Protein AF-A0A136IR06-F1 (afdb_monomer_lite)

Sequence (158 aa):
MKKAVADVLAILRTADASPYLSKAQLAQQVDDAVYTQGSWSEWIAEGILNGIRAILEQGPEKMGSAMRIAHDRAAEAAGAVFQFASDHPEVVAGLLTIVAIGVLVLLAPMVVEALGFAELGPIEGSFAAWWESTYAGYIPRGSLFSFFQRLGMVWAKA

Foldseek 3Di:
DLQLLVQLLVLFQADAPDPPCDLVNLQVSNQVSQVVVPHQALVSLVSNLVSLLVQVVVDPVSGHNLLNVQLVVQLVLQCVVCVPQPPDPVSVVVSSSSSSVSSCCSRHLVSLVNQQQAQVGGDPPGNRVVVCVVCVVDDDVSHSNVVSNVSNNVVNVD

pLDDT: mean 72.51, std 11.17, range [37.88, 87.62]

Secondary structure (DSSP, 8-state):
-HHHHHHHHHHHHH----TTS-HHHHHHHHHHHHHTTS---HHHHHHHHHHHHHHHHT-GGGS-HHHHHHHHHHHHHHHHH-SS-TT-HHHHHHHHHHHHHHHHHHH-THHHHHTTEETTEEPTTSHHHHHHHTTTT---TT-HHHHHHHHHHHHTT-

InterPro domains:
  IPR009311 Interferon alpha-inducible protein IFI6/IFI27-like [PF06140] (98-154)
  IPR038213 IFI6/IFI27-like domain superfamily [G3DSA:6.10.110.10] (92-158)

Radius of gyration: 14.99 Å; chains: 1; bounding box: 39×31×37 Å

Structure (mmCIF, N/CA/C/O backbone):
data_AF-A0A136IR06-F1
#
_entry.id   AF-A0A136IR06-F1
#
loop_
_atom_site.group_PDB
_atom_site.id
_atom_site.type_symbol
_atom_site.label_atom_id
_atom_site.label_alt_id
_atom_site.label_comp_id
_atom_site.label_asym_id
_atom_site.label_entity_id
_atom_site.label_seq_id
_atom_site.pdbx_PDB_ins_code
_atom_site.Cartn_x
_atom_site.Cartn_y
_atom_site.Cartn_z
_atom_site.occupancy
_atom_site.B_iso_or_equiv
_atom_site.auth_seq_id
_atom_site.auth_comp_id
_atom_site.auth_asym_id
_atom_site.auth_atom_id
_atom_site.pdbx_PDB_model_num
ATOM 1 N N . MET A 1 1 ? 0.738 9.905 14.967 1.00 59.59 1 MET A N 1
ATOM 2 C CA . MET A 1 1 ? 1.515 9.315 13.851 1.00 59.59 1 MET A CA 1
ATOM 3 C C . MET A 1 1 ? 1.669 7.788 13.950 1.00 59.59 1 MET A C 1
ATOM 5 O O . MET A 1 1 ? 0.944 7.127 13.224 1.00 59.59 1 MET A O 1
ATOM 9 N N . LYS A 1 2 ? 2.461 7.174 14.859 1.00 76.88 2 LYS A N 1
ATOM 10 C CA . LYS A 1 2 ? 2.557 5.681 14.983 1.00 76.88 2 LYS A CA 1
ATOM 11 C C . LYS A 1 2 ? 1.216 4.960 15.180 1.00 76.88 2 LYS A C 1
ATOM 13 O O . LYS A 1 2 ? 1.035 3.848 14.697 1.00 76.88 2 LYS A O 1
ATOM 18 N N . LYS A 1 3 ? 0.277 5.622 15.855 1.00 85.00 3 LYS A N 1
ATOM 19 C CA . LYS A 1 3 ? -1.077 5.119 16.084 1.00 85.00 3 LYS A CA 1
ATOM 20 C C . LYS A 1 3 ? -1.892 4.958 14.789 1.00 85.00 3 LYS A C 1
ATOM 22 O O . LYS A 1 3 ? -2.552 3.944 14.650 1.00 85.00 3 LYS A O 1
ATOM 27 N N . ALA A 1 4 ? -1.774 5.881 13.827 1.00 85.56 4 ALA A N 1
ATOM 28 C CA . ALA A 1 4 ? -2.503 5.806 12.552 1.00 85.56 4 ALA A CA 1
ATOM 29 C C . ALA A 1 4 ? -2.141 4.534 11.774 1.00 85.56 4 ALA A C 1
ATOM 31 O O . ALA A 1 4 ? -3.012 3.776 11.366 1.00 85.56 4 ALA A O 1
ATOM 32 N N . VAL A 1 5 ? -0.839 4.254 11.659 1.00 84.94 5 VAL A N 1
ATOM 33 C CA . VAL A 1 5 ? -0.329 3.035 11.016 1.00 84.94 5 VAL A CA 1
ATOM 34 C C . VAL A 1 5 ? -0.863 1.785 11.722 1.00 84.94 5 VAL A C 1
ATOM 36 O O . VAL A 1 5 ? -1.346 0.867 11.068 1.00 84.94 5 VAL A O 1
ATOM 39 N N . ALA A 1 6 ? -0.814 1.745 13.057 1.00 87.06 6 ALA A N 1
ATOM 40 C CA . ALA A 1 6 ? -1.303 0.600 13.822 1.00 87.06 6 ALA A CA 1
ATOM 41 C C . ALA A 1 6 ? -2.816 0.374 13.655 1.00 87.06 6 ALA A C 1
ATOM 43 O O . ALA A 1 6 ? -3.232 -0.769 13.466 1.00 87.06 6 ALA A O 1
ATOM 44 N N . ASP A 1 7 ? -3.612 1.445 13.679 1.00 87.00 7 ASP A N 1
ATOM 45 C CA . ASP A 1 7 ? -5.068 1.391 13.526 1.00 87.00 7 ASP A CA 1
ATOM 46 C C . ASP A 1 7 ? -5.451 0.887 12.125 1.00 87.00 7 ASP A C 1
ATOM 48 O O . ASP A 1 7 ? -6.251 -0.040 12.004 1.00 87.00 7 ASP A O 1
ATOM 52 N N . VAL A 1 8 ? -4.806 1.401 11.070 1.00 85.50 8 VAL A N 1
ATOM 53 C CA . VAL A 1 8 ? -5.017 0.923 9.693 1.00 85.50 8 VAL A CA 1
ATOM 54 C C . VAL A 1 8 ? -4.655 -0.557 9.560 1.00 85.50 8 VAL A C 1
ATOM 56 O O . VAL A 1 8 ? -5.434 -1.341 9.022 1.00 85.50 8 VAL A O 1
ATOM 59 N N . LEU A 1 9 ? -3.504 -0.983 10.088 1.00 87.19 9 LEU A N 1
ATOM 60 C CA . LEU A 1 9 ? -3.107 -2.393 10.031 1.00 87.19 9 LEU A CA 1
ATOM 61 C C . LEU A 1 9 ? -4.045 -3.298 10.840 1.00 87.19 9 LEU A C 1
ATOM 63 O O . LEU A 1 9 ? -4.221 -4.461 10.482 1.00 87.19 9 LEU A O 1
ATOM 67 N N . ALA A 1 10 ? -4.634 -2.802 11.929 1.00 87.62 10 ALA A N 1
ATOM 68 C CA . ALA A 1 10 ? -5.638 -3.539 12.686 1.00 87.62 10 ALA A CA 1
ATOM 69 C C . ALA A 1 10 ? -6.925 -3.713 11.869 1.00 87.62 10 ALA A C 1
ATOM 71 O O . ALA A 1 10 ? -7.400 -4.841 11.755 1.00 87.62 10 ALA A O 1
ATOM 72 N N . ILE A 1 11 ? -7.418 -2.639 11.239 1.00 86.00 11 ILE A N 1
ATOM 73 C CA . ILE A 1 11 ? -8.583 -2.670 10.340 1.00 86.00 11 ILE A CA 1
ATOM 74 C C . ILE A 1 11 ? -8.364 -3.694 9.222 1.00 86.00 11 ILE A C 1
ATOM 76 O O . ILE A 1 11 ? -9.201 -4.562 9.005 1.00 86.00 11 ILE A O 1
ATOM 80 N N . LEU A 1 12 ? -7.212 -3.659 8.546 1.00 80.88 12 LEU A N 1
ATOM 81 C CA . LEU A 1 12 ? -6.924 -4.566 7.429 1.00 80.88 12 LEU A CA 1
ATOM 82 C C . LEU A 1 12 ? -6.797 -6.039 7.854 1.00 80.88 12 LEU A C 1
ATOM 84 O O . LEU A 1 12 ? -7.174 -6.933 7.094 1.00 80.88 12 LEU A O 1
ATOM 88 N N . ARG A 1 13 ? -6.294 -6.310 9.066 1.00 82.12 13 ARG A N 1
ATOM 89 C CA . ARG A 1 13 ? -6.181 -7.677 9.604 1.00 82.12 13 ARG A CA 1
ATOM 90 C C . ARG A 1 13 ? -7.525 -8.284 9.985 1.00 82.12 13 ARG A C 1
ATOM 92 O O . ARG A 1 13 ? -7.669 -9.499 9.901 1.00 82.12 13 ARG A O 1
ATOM 99 N N . THR A 1 14 ? -8.476 -7.472 10.431 1.00 81.12 14 THR A N 1
ATOM 100 C CA . THR A 1 14 ? -9.782 -7.945 10.914 1.00 81.12 14 THR A CA 1
ATOM 101 C C . THR A 1 14 ? -10.898 -7.760 9.893 1.00 81.12 14 THR A C 1
ATOM 103 O O . THR A 1 14 ? -11.983 -8.301 10.086 1.00 81.12 14 THR A O 1
ATOM 106 N N . ALA A 1 15 ? -10.645 -7.027 8.805 1.00 80.38 15 ALA A N 1
ATOM 107 C CA . ALA A 1 15 ? -11.618 -6.797 7.751 1.00 80.38 15 ALA A CA 1
ATOM 108 C C . ALA A 1 15 ? -12.057 -8.113 7.102 1.00 80.38 15 ALA A C 1
ATOM 110 O O . ALA A 1 15 ? -11.286 -8.795 6.410 1.00 80.38 15 ALA A O 1
ATOM 111 N N . ASP A 1 16 ? -13.336 -8.427 7.280 1.00 74.56 16 ASP A N 1
ATOM 112 C CA . ASP A 1 16 ? -13.982 -9.508 6.564 1.00 74.56 16 ASP A CA 1
ATOM 113 C C . ASP A 1 16 ? -14.517 -9.039 5.213 1.00 74.56 16 ASP A C 1
ATOM 115 O O . ASP A 1 16 ? -15.146 -7.986 5.087 1.00 74.56 16 ASP A O 1
ATOM 119 N N . ALA A 1 17 ? -14.307 -9.868 4.193 1.00 61.53 17 ALA A N 1
ATOM 120 C CA . ALA A 1 17 ? -14.959 -9.781 2.899 1.00 61.53 17 ALA A CA 1
ATOM 121 C C . ALA A 1 17 ? -16.432 -10.182 3.050 1.00 61.53 17 ALA A C 1
ATOM 123 O O . ALA A 1 17 ? -16.873 -11.236 2.597 1.00 61.53 17 ALA A O 1
ATOM 124 N N . SER A 1 18 ? -17.196 -9.345 3.743 1.00 56.91 18 SER A N 1
ATOM 125 C CA . SER A 1 18 ? -18.642 -9.468 3.803 1.00 56.91 18 SER A CA 1
ATOM 126 C C . SER A 1 18 ? -19.242 -8.982 2.479 1.00 56.91 18 SER A C 1
ATOM 128 O O . SER A 1 18 ? -18.804 -7.950 1.968 1.00 56.91 18 SER A O 1
ATOM 130 N N . PRO A 1 19 ? -20.297 -9.630 1.950 1.00 53.41 19 PRO A N 1
ATOM 131 C CA . PRO A 1 19 ? -21.081 -9.090 0.834 1.00 53.41 19 PRO A CA 1
ATOM 132 C C . PRO A 1 19 ? -21.632 -7.679 1.112 1.00 53.41 19 PRO A C 1
ATOM 134 O O . PRO A 1 19 ? -21.999 -6.967 0.181 1.00 53.41 19 PRO A O 1
ATOM 137 N N . TYR A 1 20 ? -21.699 -7.293 2.392 1.00 45.09 20 TYR A N 1
ATOM 138 C CA . TYR A 1 20 ? -22.258 -6.033 2.876 1.00 45.09 20 TYR A CA 1
ATOM 139 C C . TYR A 1 20 ? -21.204 -4.982 3.244 1.00 45.09 20 TYR A C 1
ATOM 141 O O . TYR A 1 20 ? -21.578 -3.826 3.423 1.00 45.09 20 TYR A O 1
ATOM 149 N N . LEU A 1 21 ? -19.919 -5.354 3.358 1.00 55.06 21 LEU A N 1
ATOM 150 C CA . LEU A 1 21 ? -18.829 -4.390 3.517 1.00 55.06 21 LEU A CA 1
ATOM 151 C C . LEU A 1 21 ? -18.297 -4.057 2.122 1.00 55.06 21 LEU A C 1
ATOM 153 O O . LEU A 1 21 ? -17.505 -4.798 1.538 1.00 55.06 21 LEU A O 1
ATOM 157 N N . SER A 1 22 ? -18.775 -2.959 1.544 1.00 68.12 22 SER A N 1
ATOM 158 C CA . SER A 1 22 ? -18.285 -2.524 0.241 1.00 68.12 22 SER A CA 1
ATOM 159 C C . SER A 1 22 ? -16.829 -2.061 0.365 1.00 68.12 22 SER A C 1
ATOM 161 O O . SER A 1 22 ? -16.423 -1.508 1.388 1.00 68.12 22 SER A O 1
ATOM 163 N N . LYS A 1 23 ? -16.022 -2.246 -0.688 1.00 67.69 23 LYS A N 1
ATOM 164 C CA . LYS A 1 23 ? -14.635 -1.736 -0.737 1.00 67.69 23 LYS A CA 1
ATOM 165 C C . LYS A 1 23 ? -14.542 -0.252 -0.356 1.00 67.69 23 LYS A C 1
ATOM 167 O O . LYS A 1 23 ? -13.564 0.157 0.253 1.00 67.69 23 LYS A O 1
ATOM 172 N N . ALA A 1 24 ? -15.581 0.523 -0.670 1.00 73.12 24 ALA A N 1
ATOM 173 C CA . ALA A 1 24 ? -15.692 1.930 -0.305 1.00 73.12 24 ALA A CA 1
ATOM 174 C C . ALA A 1 24 ? -15.801 2.146 1.214 1.00 73.12 24 ALA A C 1
ATOM 176 O O . ALA A 1 24 ? -15.184 3.063 1.737 1.00 73.12 24 ALA A O 1
ATOM 177 N N . GLN A 1 25 ? -16.525 1.292 1.943 1.00 79.81 25 GLN A N 1
ATOM 178 C CA . GLN A 1 25 ? -16.618 1.394 3.405 1.00 79.81 25 GLN A CA 1
ATOM 179 C C . GLN A 1 25 ? -15.296 1.056 4.090 1.00 79.81 25 GLN A C 1
ATOM 181 O O . GLN A 1 25 ? -14.944 1.694 5.077 1.00 79.81 25 GLN A O 1
ATOM 186 N N . LEU A 1 26 ? -14.562 0.067 3.577 1.00 79.75 26 LEU A N 1
ATOM 187 C CA . LEU A 1 26 ? -13.233 -0.250 4.097 1.00 79.75 26 LEU A CA 1
ATOM 188 C C . LEU A 1 26 ? -12.242 0.886 3.815 1.00 79.75 26 LEU A C 1
ATOM 190 O O . LEU A 1 26 ? -11.513 1.286 4.718 1.00 79.75 26 LEU A O 1
ATOM 194 N N . ALA A 1 27 ? -12.271 1.441 2.600 1.00 78.81 27 ALA A N 1
ATOM 195 C CA . ALA A 1 27 ? -11.469 2.606 2.243 1.00 78.81 27 ALA A CA 1
ATOM 196 C C . ALA A 1 27 ? -11.779 3.798 3.158 1.00 78.81 27 ALA A C 1
ATOM 198 O O . ALA A 1 27 ? -10.851 4.411 3.674 1.00 78.81 27 ALA A O 1
ATOM 199 N N . GLN A 1 28 ? -13.061 4.059 3.433 1.00 83.12 28 GLN A N 1
ATOM 200 C CA . GLN A 1 28 ? -13.479 5.123 4.346 1.00 83.12 28 GLN A CA 1
ATOM 201 C C . GLN A 1 28 ? -12.987 4.884 5.777 1.00 83.12 28 GLN A C 1
ATOM 203 O O . GLN A 1 28 ? -12.496 5.805 6.409 1.00 83.12 28 GLN A O 1
ATOM 208 N N . GLN A 1 29 ? -13.057 3.653 6.294 1.00 85.38 29 GLN A N 1
ATOM 209 C CA . GLN A 1 29 ? -12.549 3.351 7.639 1.00 85.38 29 GLN A CA 1
ATOM 210 C C . GLN A 1 29 ? -11.040 3.575 7.757 1.00 85.38 29 GLN A C 1
ATOM 212 O O . GLN A 1 29 ? -10.564 4.065 8.781 1.00 85.38 29 GLN A O 1
ATOM 217 N N . VAL A 1 30 ? -10.284 3.206 6.719 1.00 85.31 30 VAL A N 1
ATOM 218 C CA . VAL A 1 30 ? -8.843 3.476 6.653 1.00 85.31 30 VAL A CA 1
ATOM 219 C C . VAL A 1 30 ? -8.588 4.979 6.619 1.00 85.31 30 VAL A C 1
ATOM 221 O O . VAL A 1 30 ? -7.723 5.467 7.344 1.00 85.31 30 VAL A O 1
ATOM 224 N N . ASP A 1 31 ? -9.361 5.703 5.817 1.00 84.12 31 ASP A N 1
ATOM 225 C CA . ASP A 1 31 ? -9.245 7.145 5.671 1.00 84.12 31 ASP A CA 1
ATOM 226 C C . ASP A 1 31 ? -9.546 7.888 6.981 1.00 84.12 31 ASP A C 1
ATOM 228 O O . ASP A 1 31 ? -8.712 8.640 7.489 1.00 84.12 31 ASP A O 1
ATOM 232 N N . ASP A 1 32 ? -10.673 7.569 7.619 1.00 85.75 32 ASP A N 1
ATOM 233 C CA . ASP A 1 32 ? -11.081 8.120 8.910 1.00 85.75 32 ASP A CA 1
ATOM 234 C C . ASP A 1 32 ? -10.030 7.838 9.998 1.00 85.75 32 ASP A C 1
ATOM 236 O O . ASP A 1 32 ? -9.710 8.714 10.809 1.00 85.75 32 ASP A O 1
ATOM 240 N N . ALA A 1 33 ? -9.445 6.634 10.017 1.00 86.19 33 ALA A N 1
ATOM 241 C CA . ALA A 1 33 ? -8.407 6.266 10.981 1.00 86.19 33 ALA A CA 1
ATOM 242 C C . ALA A 1 33 ? -7.144 7.133 10.841 1.00 86.19 33 ALA A C 1
ATOM 244 O O . ALA A 1 33 ? -6.513 7.480 11.848 1.00 86.19 33 ALA A O 1
ATOM 245 N N . VAL A 1 34 ? -6.788 7.516 9.612 1.00 84.38 34 VAL A N 1
ATOM 246 C CA . VAL A 1 34 ? -5.659 8.413 9.339 1.00 84.38 34 VAL A CA 1
ATOM 247 C C . VAL A 1 34 ? -6.018 9.858 9.677 1.00 84.38 34 VAL A C 1
ATOM 249 O O . VAL A 1 34 ? -5.267 10.502 10.417 1.00 84.38 34 VAL A O 1
ATOM 252 N N . TYR A 1 35 ? -7.183 10.341 9.238 1.00 84.12 35 TYR A N 1
ATOM 253 C CA . TYR A 1 35 ? -7.647 11.705 9.509 1.00 84.12 35 TYR A CA 1
ATOM 254 C C . TYR A 1 35 ? -7.831 11.998 11.002 1.00 84.12 35 TYR A C 1
ATOM 256 O O . TYR A 1 35 ? -7.511 13.085 11.482 1.00 84.12 35 TYR A O 1
ATOM 264 N N . THR A 1 36 ? -8.242 11.003 11.792 1.00 82.19 36 THR A N 1
ATOM 265 C CA . THR A 1 36 ? -8.354 11.131 13.257 1.00 82.19 36 THR A CA 1
ATOM 266 C C . THR A 1 36 ? -7.002 11.438 13.926 1.00 82.19 36 THR A C 1
ATOM 268 O O . THR A 1 36 ? -6.946 11.893 15.068 1.00 82.19 36 THR A O 1
ATOM 271 N N . GLN A 1 37 ? -5.888 11.169 13.243 1.00 78.75 37 GLN A N 1
ATOM 272 C CA . GLN A 1 37 ? -4.529 11.337 13.756 1.00 78.75 37 GLN A CA 1
ATOM 273 C C . GLN A 1 37 ? -3.747 12.458 13.046 1.00 78.75 37 GLN A C 1
ATOM 275 O O . GLN A 1 37 ? -2.565 12.641 13.360 1.00 78.75 37 GLN A O 1
ATOM 280 N N . GLY A 1 38 ? -4.372 13.183 12.110 1.00 82.19 38 GLY A N 1
ATOM 281 C CA . GLY A 1 38 ? -3.746 14.227 11.298 1.00 82.19 38 GLY A CA 1
ATOM 282 C C . GLY A 1 38 ? -4.228 14.193 9.847 1.00 82.19 38 GLY A C 1
ATOM 283 O O . GLY A 1 38 ? -5.419 14.126 9.586 1.00 82.19 38 GLY A O 1
ATOM 284 N N . SER A 1 39 ? -3.298 14.253 8.900 1.00 81.19 39 SER A N 1
ATOM 285 C CA . SER A 1 39 ? -3.562 14.083 7.468 1.00 81.19 39 SER A CA 1
ATOM 286 C C . SER A 1 39 ? -2.669 12.987 6.899 1.00 81.19 39 SER A C 1
ATOM 288 O O . SER A 1 39 ? -1.674 12.603 7.524 1.00 81.19 39 SER A O 1
ATOM 290 N N . TRP A 1 40 ? -2.992 12.518 5.694 1.00 80.94 40 TRP A N 1
ATOM 291 C CA . TRP A 1 40 ? -2.094 11.668 4.921 1.00 80.94 40 TRP A CA 1
ATOM 292 C C . TRP A 1 40 ? -0.707 12.308 4.796 1.00 80.94 40 TRP A C 1
ATOM 294 O O . TRP A 1 40 ? -0.569 13.508 4.556 1.00 80.94 40 TRP A O 1
ATOM 304 N N . SER A 1 41 ? 0.324 11.492 5.001 1.00 81.75 41 SER A N 1
ATOM 305 C CA . SER A 1 41 ? 1.719 11.852 4.773 1.00 81.75 41 SER A CA 1
ATOM 306 C C . SER A 1 41 ? 2.473 10.643 4.242 1.00 81.75 41 SER A C 1
ATOM 308 O O . SER A 1 41 ? 2.094 9.501 4.521 1.00 81.75 41 SER A O 1
ATOM 310 N N . GLU A 1 42 ? 3.558 10.895 3.516 1.00 75.56 42 GLU A N 1
ATOM 311 C CA . GLU A 1 42 ? 4.422 9.849 2.966 1.00 75.56 42 GLU A CA 1
ATOM 312 C C . GLU A 1 42 ? 4.888 8.875 4.056 1.00 75.56 42 GLU A C 1
ATOM 314 O O . GLU A 1 42 ? 4.755 7.665 3.910 1.00 75.56 42 GLU A O 1
ATOM 319 N N . TRP A 1 43 ? 5.288 9.391 5.222 1.00 81.88 43 TRP A N 1
ATOM 320 C CA . TRP A 1 43 ? 5.682 8.566 6.367 1.00 81.88 43 TRP A CA 1
ATOM 321 C C . TRP A 1 43 ? 4.564 7.619 6.852 1.00 81.88 43 TRP A C 1
ATOM 323 O O . TRP A 1 43 ? 4.837 6.472 7.219 1.00 81.88 43 TRP A O 1
ATOM 333 N N . ILE A 1 44 ? 3.299 8.068 6.867 1.00 82.69 44 ILE A N 1
ATOM 334 C CA . ILE A 1 44 ? 2.158 7.202 7.219 1.00 82.69 44 ILE A CA 1
ATOM 335 C C . ILE A 1 44 ? 1.990 6.121 6.151 1.00 82.69 44 ILE A C 1
ATOM 337 O O . ILE A 1 44 ? 1.844 4.946 6.491 1.00 82.69 44 ILE A O 1
ATOM 341 N N . ALA A 1 45 ? 2.030 6.511 4.877 1.00 79.56 45 ALA A N 1
ATOM 342 C CA . ALA A 1 45 ? 1.843 5.605 3.753 1.00 79.56 45 ALA A CA 1
ATOM 343 C C . ALA A 1 45 ? 2.939 4.524 3.696 1.00 79.56 45 ALA A C 1
ATOM 345 O O . ALA A 1 45 ? 2.625 3.336 3.613 1.00 79.56 45 ALA A O 1
ATOM 346 N N . GLU A 1 46 ? 4.209 4.903 3.853 1.00 78.31 46 GLU A N 1
ATOM 347 C CA . GLU A 1 46 ? 5.339 3.973 3.956 1.00 78.31 46 GLU A CA 1
ATOM 348 C C . GLU A 1 46 ? 5.219 3.050 5.172 1.00 78.31 46 GLU A C 1
ATOM 350 O O . GLU A 1 46 ? 5.480 1.847 5.086 1.00 78.31 46 GLU A O 1
ATOM 355 N N . GLY A 1 47 ? 4.794 3.588 6.319 1.00 83.44 47 GLY A N 1
ATOM 356 C CA . GLY A 1 47 ? 4.558 2.801 7.525 1.00 83.44 47 GLY A CA 1
ATOM 357 C C . GLY A 1 47 ? 3.498 1.717 7.316 1.00 83.44 47 GLY A C 1
ATOM 358 O O . GLY A 1 47 ? 3.692 0.573 7.736 1.00 83.44 47 GLY A O 1
ATOM 359 N N . ILE A 1 48 ? 2.398 2.051 6.634 1.00 84.19 48 ILE A N 1
ATOM 360 C CA . ILE A 1 48 ? 1.344 1.091 6.283 1.00 84.19 48 ILE A CA 1
ATOM 361 C C . ILE A 1 48 ? 1.875 0.067 5.272 1.00 84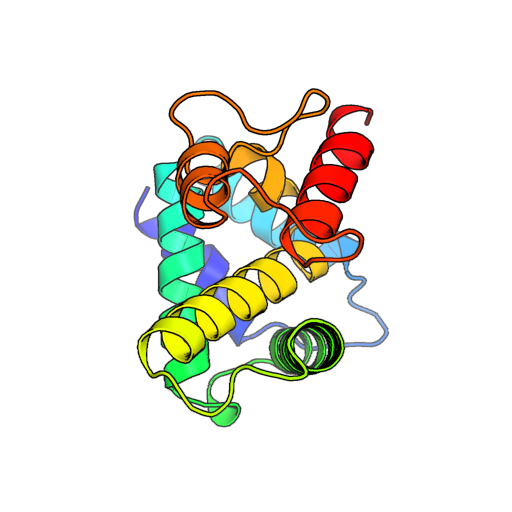.19 48 ILE A C 1
ATOM 363 O O . ILE A 1 48 ? 1.668 -1.130 5.470 1.00 84.19 48 ILE A O 1
ATOM 367 N N . LEU A 1 49 ? 2.602 0.501 4.237 1.00 81.44 49 LEU A N 1
ATOM 368 C CA . LEU A 1 49 ? 3.204 -0.385 3.237 1.00 81.44 49 LEU A CA 1
ATOM 369 C C . LEU A 1 49 ? 4.131 -1.427 3.880 1.00 81.44 49 LEU A C 1
ATOM 371 O O . LEU A 1 49 ? 3.999 -2.626 3.626 1.00 81.44 49 LEU A O 1
ATOM 375 N N . ASN A 1 50 ? 5.032 -0.987 4.757 1.00 82.88 50 ASN A N 1
ATOM 376 C CA . ASN A 1 50 ? 5.943 -1.872 5.481 1.00 82.88 50 ASN A CA 1
ATOM 377 C C . ASN A 1 50 ? 5.194 -2.815 6.431 1.00 82.88 50 ASN A C 1
ATOM 379 O O . ASN A 1 50 ? 5.529 -3.994 6.535 1.00 82.88 50 ASN A O 1
ATOM 383 N N . GLY A 1 51 ? 4.141 -2.325 7.087 1.00 85.25 51 GLY A N 1
ATOM 384 C CA . GLY A 1 51 ? 3.281 -3.151 7.927 1.00 85.25 51 GLY A CA 1
ATOM 385 C C . GLY A 1 51 ? 2.539 -4.236 7.147 1.00 85.25 51 GLY A C 1
ATOM 386 O O . GLY A 1 51 ? 2.457 -5.371 7.613 1.00 85.25 51 GLY A O 1
ATOM 387 N N . ILE A 1 52 ? 2.038 -3.916 5.951 1.00 83.81 52 ILE A N 1
ATOM 388 C CA . ILE A 1 52 ? 1.398 -4.884 5.053 1.00 83.81 52 ILE A CA 1
ATOM 389 C C . ILE A 1 52 ? 2.413 -5.912 4.577 1.00 83.81 52 ILE A C 1
ATOM 391 O O . ILE A 1 52 ? 2.127 -7.100 4.674 1.00 83.81 52 ILE A O 1
ATOM 395 N N . ARG A 1 53 ? 3.608 -5.488 4.150 1.00 82.81 53 ARG A N 1
ATOM 396 C CA . ARG A 1 53 ? 4.700 -6.401 3.782 1.00 82.81 53 ARG A CA 1
ATOM 397 C C . ARG A 1 53 ? 4.965 -7.425 4.889 1.00 82.81 53 ARG A C 1
ATOM 399 O O . ARG A 1 53 ? 4.946 -8.621 4.626 1.00 82.81 53 ARG A O 1
ATOM 406 N N . ALA A 1 54 ? 5.090 -6.961 6.132 1.00 84.75 54 ALA A N 1
ATOM 407 C CA . ALA A 1 54 ? 5.304 -7.834 7.282 1.00 84.75 54 ALA A CA 1
ATOM 408 C C . ALA A 1 54 ? 4.126 -8.791 7.552 1.00 84.75 54 ALA A C 1
ATOM 410 O O . ALA A 1 54 ? 4.337 -9.885 8.066 1.00 84.75 54 ALA A O 1
ATOM 411 N N . ILE A 1 55 ? 2.882 -8.404 7.238 1.00 82.94 55 ILE A N 1
ATOM 412 C CA . ILE A 1 55 ? 1.723 -9.312 7.307 1.00 82.94 55 ILE A CA 1
ATOM 413 C C . ILE A 1 55 ? 1.807 -10.369 6.205 1.00 82.94 55 ILE A C 1
ATOM 415 O O . ILE A 1 55 ? 1.552 -11.537 6.476 1.00 82.94 55 ILE A O 1
ATOM 419 N N . LEU A 1 56 ? 2.168 -9.967 4.984 1.00 81.12 56 LEU A N 1
ATOM 420 C CA . LEU A 1 56 ? 2.310 -10.878 3.849 1.00 81.12 56 LEU A CA 1
ATOM 421 C C . LEU A 1 56 ? 3.396 -11.931 4.096 1.00 81.12 56 LEU A C 1
ATOM 423 O O . LEU A 1 56 ? 3.168 -13.110 3.845 1.00 81.12 56 LEU A O 1
ATOM 427 N N . GLU A 1 57 ? 4.533 -11.525 4.663 1.00 80.00 57 GLU A N 1
ATOM 428 C CA . GLU A 1 57 ? 5.633 -12.424 5.049 1.00 80.00 57 GLU A CA 1
ATOM 429 C C . GLU A 1 57 ? 5.229 -13.444 6.119 1.00 80.00 57 GLU A C 1
ATOM 431 O O . GLU A 1 57 ? 5.772 -14.544 6.159 1.00 80.00 57 GLU A O 1
ATOM 436 N N . GLN A 1 58 ? 4.270 -13.095 6.981 1.00 82.31 58 GLN A N 1
ATOM 437 C CA . GLN A 1 58 ? 3.758 -13.993 8.017 1.00 82.31 58 GLN A CA 1
ATOM 438 C C . GLN A 1 58 ? 2.732 -15.004 7.499 1.00 82.31 58 GLN A C 1
ATOM 440 O O . GLN A 1 58 ? 2.325 -15.855 8.278 1.00 82.31 58 GLN A O 1
ATOM 445 N N . GLY A 1 59 ? 2.307 -14.918 6.236 1.00 76.56 59 GLY A N 1
ATOM 446 C CA . GLY A 1 59 ? 1.404 -15.892 5.631 1.00 76.56 59 GLY A CA 1
ATOM 447 C C . GLY A 1 59 ? -0.100 -15.581 5.756 1.00 76.56 59 GLY A C 1
ATOM 448 O O . GLY A 1 59 ? -0.529 -14.667 6.475 1.00 76.56 59 GLY A O 1
ATOM 449 N N . PRO A 1 60 ? -0.937 -16.317 4.997 1.00 73.25 60 PRO A N 1
ATOM 450 C CA . PRO A 1 60 ? -2.369 -16.045 4.820 1.00 73.25 60 PRO A CA 1
ATOM 451 C C . PRO A 1 60 ? -3.206 -16.163 6.102 1.00 73.25 60 PRO A C 1
ATOM 453 O O . PRO A 1 60 ? -4.301 -15.603 6.170 1.00 73.25 60 PRO A O 1
ATOM 456 N N . GLU A 1 61 ? -2.710 -16.851 7.129 1.00 80.00 61 GLU A N 1
ATOM 457 C CA . GLU A 1 61 ? -3.345 -17.009 8.439 1.00 80.00 61 GLU A CA 1
ATOM 458 C C . GLU A 1 61 ? -3.383 -15.717 9.266 1.00 80.00 61 GLU A C 1
ATOM 460 O O . GLU A 1 61 ? -4.171 -15.606 10.206 1.00 80.00 61 GLU A O 1
ATOM 465 N N . LYS A 1 62 ? -2.544 -14.730 8.930 1.00 80.75 62 LYS A N 1
ATOM 466 C CA . LYS A 1 62 ? -2.544 -13.404 9.568 1.00 80.75 62 LYS A CA 1
ATOM 467 C C . LYS A 1 62 ? -3.409 -12.383 8.834 1.00 80.75 62 LYS A C 1
ATOM 469 O O . LYS A 1 62 ? -3.502 -11.240 9.285 1.00 80.75 62 LYS A O 1
ATOM 474 N N . MET A 1 63 ? -4.028 -12.780 7.723 1.00 80.94 63 MET A N 1
ATOM 475 C CA . MET A 1 63 ? -4.826 -11.908 6.866 1.00 80.94 63 MET A CA 1
ATOM 476 C C . MET A 1 63 ? -6.324 -12.126 7.093 1.00 80.94 63 MET A C 1
ATOM 478 O O . MET A 1 63 ? -6.831 -13.251 7.000 1.00 80.94 63 MET A O 1
ATOM 482 N N . GLY A 1 64 ? -7.052 -11.026 7.300 1.00 80.44 64 GLY A N 1
ATOM 483 C CA . GLY A 1 64 ? -8.509 -11.002 7.185 1.00 80.44 64 GLY A CA 1
ATOM 484 C C . GLY A 1 64 ? -8.954 -11.400 5.776 1.00 80.44 64 GLY A C 1
ATOM 485 O O . GLY A 1 64 ? -8.175 -11.350 4.815 1.00 80.44 64 GLY A O 1
ATOM 486 N N . SER A 1 65 ? -10.208 -11.826 5.624 1.00 81.94 65 SER A N 1
ATOM 487 C CA . SER A 1 65 ? -10.680 -12.370 4.344 1.00 81.94 65 SER A CA 1
ATOM 488 C C . SER A 1 65 ? -10.661 -11.341 3.204 1.00 81.94 65 SER A C 1
ATOM 490 O O . SER A 1 65 ? -10.364 -11.712 2.068 1.00 81.94 65 SER A O 1
ATOM 492 N N . ALA A 1 66 ? -10.855 -10.048 3.494 1.00 79.81 66 ALA A N 1
ATOM 493 C CA . ALA A 1 66 ? -10.720 -8.979 2.500 1.00 79.81 66 ALA A CA 1
ATOM 494 C C . ALA A 1 66 ? -9.275 -8.821 2.002 1.00 79.81 66 ALA A C 1
ATOM 496 O O . ALA A 1 66 ? -9.032 -8.763 0.793 1.00 79.81 66 ALA A O 1
ATOM 497 N N . MET A 1 67 ? -8.313 -8.807 2.928 1.00 81.50 67 MET A N 1
ATOM 498 C CA . MET A 1 67 ? -6.890 -8.686 2.614 1.00 81.50 67 MET A CA 1
ATOM 499 C C . MET A 1 67 ? -6.374 -9.892 1.829 1.00 81.50 67 MET A C 1
ATOM 501 O O . MET A 1 67 ? -5.627 -9.710 0.874 1.00 81.50 67 MET A O 1
ATOM 505 N N . ARG A 1 68 ? -6.835 -11.102 2.161 1.00 82.44 68 ARG A N 1
ATOM 506 C CA . ARG A 1 68 ? -6.493 -12.323 1.422 1.00 82.44 68 ARG A CA 1
ATOM 507 C C . ARG A 1 68 ? -6.993 -12.290 -0.025 1.00 82.44 68 ARG A C 1
ATOM 509 O O . ARG A 1 68 ? -6.219 -12.532 -0.938 1.00 82.44 68 ARG A O 1
ATOM 516 N N . ILE A 1 69 ? -8.249 -11.901 -0.259 1.00 79.56 69 ILE A N 1
ATOM 517 C CA . ILE A 1 69 ? -8.784 -11.780 -1.629 1.00 79.56 69 ILE A CA 1
ATOM 518 C C . ILE A 1 69 ? -8.019 -10.720 -2.432 1.00 79.56 69 ILE A C 1
ATOM 520 O O . ILE A 1 69 ? -7.770 -10.899 -3.625 1.00 79.56 69 ILE A O 1
ATOM 524 N N . ALA A 1 70 ? -7.665 -9.599 -1.798 1.00 77.00 70 ALA A N 1
ATOM 525 C CA . ALA A 1 70 ? -6.872 -8.558 -2.439 1.00 77.00 70 ALA A CA 1
ATOM 526 C C . ALA A 1 70 ? -5.449 -9.040 -2.756 1.00 77.00 70 ALA A C 1
ATOM 528 O O . ALA A 1 70 ? -4.954 -8.777 -3.850 1.00 77.00 70 ALA A O 1
ATOM 529 N N . HIS A 1 71 ? -4.835 -9.782 -1.833 1.00 79.56 71 HIS A N 1
ATOM 530 C CA . HIS A 1 71 ? -3.534 -10.412 -2.012 1.00 79.56 71 HIS A CA 1
ATOM 531 C C . HIS A 1 71 ? -3.547 -11.365 -3.205 1.00 79.56 71 HIS A C 1
ATOM 533 O O . HIS A 1 71 ? -2.724 -11.206 -4.099 1.00 79.56 71 HIS A O 1
ATOM 539 N N . ASP A 1 72 ? -4.506 -12.289 -3.269 1.00 78.19 72 ASP A N 1
ATOM 540 C CA . ASP A 1 72 ? -4.552 -13.309 -4.321 1.00 78.19 72 ASP A CA 1
ATOM 541 C C . ASP A 1 72 ? -4.706 -12.671 -5.706 1.00 78.19 72 ASP A C 1
ATOM 543 O O . ASP A 1 72 ? -3.992 -13.022 -6.642 1.00 78.19 72 ASP A O 1
ATOM 547 N N . ARG A 1 73 ? -5.561 -11.645 -5.821 1.00 70.56 73 ARG A N 1
ATOM 548 C CA . ARG A 1 73 ? -5.721 -10.870 -7.062 1.00 70.56 73 ARG A CA 1
ATOM 549 C C . ARG A 1 73 ? -4.460 -10.096 -7.438 1.00 70.56 73 ARG A C 1
ATOM 551 O O . ARG A 1 73 ? -4.124 -10.009 -8.617 1.00 70.56 73 ARG A O 1
ATOM 558 N N . ALA A 1 74 ? -3.787 -9.498 -6.458 1.00 70.69 74 ALA A N 1
ATOM 559 C CA . ALA A 1 74 ? -2.554 -8.755 -6.691 1.00 70.69 74 ALA A CA 1
ATOM 560 C C . ALA A 1 74 ? -1.404 -9.693 -7.095 1.00 70.69 74 ALA A C 1
ATOM 562 O O . ALA A 1 74 ? -0.652 -9.367 -8.010 1.00 70.69 74 ALA A O 1
ATOM 563 N N . ALA A 1 75 ? -1.303 -10.866 -6.468 1.00 72.25 75 ALA A N 1
ATOM 564 C CA . ALA A 1 75 ? -0.321 -11.896 -6.785 1.00 72.25 75 ALA A CA 1
ATOM 565 C C . ALA A 1 75 ? -0.562 -12.513 -8.170 1.00 72.25 75 ALA A C 1
ATOM 567 O O . ALA A 1 75 ? 0.388 -12.675 -8.931 1.00 72.25 75 ALA A O 1
ATOM 568 N N . GLU A 1 76 ? -1.817 -12.786 -8.539 1.00 68.88 76 GLU A N 1
ATOM 569 C CA . GLU A 1 76 ? -2.187 -13.261 -9.878 1.00 68.88 76 GLU A CA 1
ATOM 570 C C . GLU A 1 76 ? -1.824 -12.232 -10.957 1.00 68.88 76 GLU A C 1
ATOM 572 O O . GLU A 1 76 ? -1.154 -12.561 -11.938 1.00 68.88 76 GLU A O 1
ATOM 577 N N . ALA A 1 77 ? -2.199 -10.964 -10.752 1.00 64.44 77 ALA A N 1
ATOM 578 C CA . ALA A 1 77 ? -1.860 -9.883 -11.672 1.00 64.44 77 ALA A CA 1
ATOM 579 C C . ALA A 1 77 ? -0.340 -9.696 -11.799 1.00 64.44 77 ALA A C 1
ATOM 581 O O . ALA A 1 77 ? 0.173 -9.522 -12.905 1.00 64.44 77 ALA A O 1
ATOM 582 N N . ALA A 1 78 ? 0.390 -9.772 -10.684 1.00 65.62 78 ALA A N 1
ATOM 583 C CA . ALA A 1 78 ? 1.842 -9.698 -10.689 1.00 65.62 78 ALA A CA 1
ATOM 584 C C . ALA A 1 78 ? 2.464 -10.899 -11.422 1.00 65.62 78 ALA A C 1
ATOM 586 O O . ALA A 1 78 ? 3.314 -10.699 -12.280 1.00 65.62 78 ALA A O 1
ATOM 587 N N . GLY A 1 79 ? 2.006 -12.128 -11.178 1.00 64.38 79 GLY A N 1
ATOM 588 C CA . GLY A 1 79 ? 2.497 -13.324 -11.870 1.00 64.38 79 GLY A CA 1
ATOM 589 C C . GLY A 1 79 ? 2.251 -13.300 -13.382 1.00 64.38 79 GLY A C 1
ATOM 590 O O . GLY A 1 79 ? 3.110 -13.722 -14.152 1.00 64.38 79 GLY A O 1
ATOM 591 N N . ALA A 1 80 ? 1.118 -12.748 -13.827 1.00 63.06 80 ALA A N 1
ATOM 592 C CA . ALA A 1 80 ? 0.816 -12.581 -15.249 1.00 63.06 80 ALA A CA 1
ATOM 593 C C . ALA A 1 80 ? 1.727 -11.549 -15.941 1.00 63.06 80 ALA A C 1
ATOM 595 O O . ALA A 1 80 ? 2.066 -11.709 -17.111 1.00 63.06 80 ALA A O 1
ATOM 596 N N . VAL A 1 81 ? 2.133 -10.499 -15.221 1.00 57.75 81 VAL A N 1
ATOM 597 C CA . VAL A 1 81 ? 3.045 -9.451 -15.718 1.00 57.75 81 VAL A CA 1
ATOM 598 C C . VAL A 1 81 ? 4.505 -9.903 -15.659 1.00 57.75 81 VAL A C 1
ATOM 600 O O . VAL A 1 81 ? 5.288 -9.602 -16.556 1.00 57.75 81 VAL A O 1
ATOM 603 N N . PHE A 1 82 ? 4.868 -10.633 -14.609 1.00 59.16 82 PHE A N 1
ATOM 604 C CA . PHE A 1 82 ? 6.226 -11.070 -14.309 1.00 59.16 82 PHE A CA 1
ATOM 605 C C . PHE A 1 82 ? 6.404 -12.570 -14.566 1.00 59.16 82 PHE A C 1
ATOM 607 O O . PHE A 1 82 ? 7.068 -13.246 -13.785 1.00 59.16 82 PHE A O 1
ATOM 614 N N . GLN A 1 83 ? 5.877 -13.092 -15.685 1.00 55.53 83 GLN A N 1
ATOM 615 C CA . GLN A 1 83 ? 6.026 -14.505 -16.094 1.00 55.53 83 GLN A CA 1
ATOM 616 C C . GLN A 1 83 ? 7.493 -15.009 -16.157 1.00 55.53 83 GLN A C 1
ATOM 618 O O . GLN A 1 83 ? 7.720 -16.195 -16.371 1.00 55.53 83 GLN A O 1
ATOM 623 N N . PHE A 1 84 ? 8.481 -14.137 -15.926 1.00 49.28 84 PHE A N 1
ATOM 624 C CA . PHE A 1 84 ? 9.910 -14.415 -15.807 1.00 49.28 84 PHE A CA 1
ATOM 625 C C . PHE A 1 84 ? 10.533 -13.705 -14.588 1.00 49.28 84 PHE A C 1
ATOM 627 O O . PHE A 1 84 ? 11.266 -12.730 -14.729 1.00 49.28 84 PHE A O 1
ATOM 634 N N . ALA A 1 85 ? 10.238 -14.169 -13.373 1.00 50.94 85 ALA A N 1
ATOM 635 C CA . ALA A 1 85 ? 10.798 -13.579 -12.148 1.00 50.94 85 ALA A CA 1
ATOM 636 C C . ALA A 1 85 ? 11.187 -14.601 -11.066 1.00 50.94 85 ALA A C 1
ATOM 638 O O . ALA A 1 85 ? 11.427 -14.228 -9.920 1.00 50.94 85 ALA A O 1
ATOM 639 N N . SER A 1 86 ? 11.242 -15.891 -11.400 1.00 47.84 86 SER A N 1
ATOM 640 C CA . SER A 1 86 ? 11.420 -16.956 -10.404 1.00 47.84 86 SER A CA 1
ATOM 641 C C . SER A 1 86 ? 12.876 -17.235 -10.003 1.00 47.84 86 SER A C 1
ATOM 643 O O . SER A 1 86 ? 13.082 -17.958 -9.035 1.00 47.84 86 SER A O 1
ATOM 645 N N . ASP A 1 87 ? 13.869 -16.628 -10.664 1.00 52.00 87 ASP A N 1
ATOM 646 C CA . ASP A 1 87 ? 15.283 -17.013 -10.493 1.00 52.00 87 ASP A CA 1
ATOM 647 C C . ASP A 1 87 ? 16.155 -15.996 -9.726 1.00 52.00 87 ASP A C 1
ATOM 649 O O . ASP A 1 87 ? 17.342 -16.241 -9.515 1.00 52.00 87 ASP A O 1
ATOM 653 N N . HIS A 1 88 ? 15.595 -14.870 -9.258 1.00 49.66 88 HIS A N 1
ATOM 654 C CA . HIS A 1 88 ? 16.367 -13.807 -8.595 1.00 49.66 88 HIS A CA 1
ATOM 655 C C . HIS A 1 88 ? 15.715 -13.330 -7.276 1.00 49.66 88 HIS A C 1
ATOM 657 O O . HIS A 1 88 ? 14.623 -12.757 -7.310 1.00 49.66 88 HIS A O 1
ATOM 663 N N . PRO A 1 89 ? 16.370 -13.502 -6.107 1.00 52.12 89 PRO A N 1
ATOM 664 C CA . PRO A 1 89 ? 15.841 -13.104 -4.793 1.00 52.12 89 PRO A CA 1
ATOM 665 C C . PRO A 1 89 ? 15.482 -11.614 -4.681 1.00 52.12 89 PRO A C 1
ATOM 667 O O . PRO A 1 89 ? 14.493 -11.261 -4.038 1.00 52.12 89 PRO A O 1
ATOM 670 N N . GLU A 1 90 ? 16.234 -10.737 -5.353 1.00 56.22 90 GLU A N 1
ATOM 671 C CA . GLU A 1 90 ? 15.920 -9.300 -5.431 1.00 56.22 90 GLU A CA 1
ATOM 672 C C . GLU A 1 90 ? 14.565 -9.029 -6.112 1.00 56.22 90 GLU A C 1
ATOM 674 O O . GLU A 1 90 ? 13.841 -8.108 -5.725 1.00 56.22 90 GLU A O 1
ATOM 679 N N . VAL A 1 91 ? 14.169 -9.869 -7.073 1.00 55.78 91 VAL A N 1
ATOM 680 C CA . VAL A 1 91 ? 12.884 -9.747 -7.773 1.00 55.78 91 VAL A CA 1
ATOM 681 C C . VAL A 1 91 ? 11.731 -10.210 -6.881 1.00 55.78 91 VAL A C 1
ATOM 683 O O . VAL A 1 91 ? 10.653 -9.625 -6.929 1.00 55.78 91 VAL A O 1
ATOM 686 N N . VAL A 1 92 ? 11.964 -11.176 -5.986 1.00 55.09 92 VAL A N 1
ATOM 687 C CA . VAL A 1 92 ? 10.976 -11.627 -4.988 1.00 55.09 92 VAL A CA 1
ATOM 688 C C . VAL A 1 92 ? 10.651 -10.516 -3.982 1.00 55.09 92 VAL A C 1
ATOM 690 O O . VAL A 1 92 ? 9.481 -10.278 -3.678 1.00 55.09 92 VAL A O 1
ATOM 693 N N . ALA A 1 93 ? 11.658 -9.773 -3.508 1.00 58.69 93 ALA A N 1
ATOM 694 C CA . ALA A 1 93 ? 11.442 -8.618 -2.630 1.00 58.69 93 ALA A CA 1
ATOM 695 C C . ALA A 1 93 ? 10.677 -7.481 -3.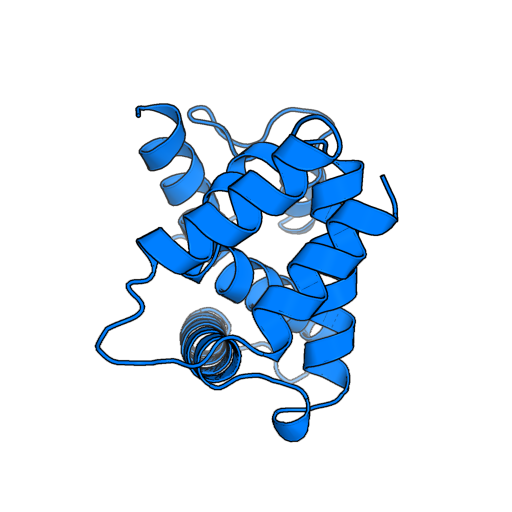341 1.00 58.69 93 ALA A C 1
ATOM 697 O O . ALA A 1 93 ? 9.806 -6.830 -2.746 1.00 58.69 93 ALA A O 1
ATOM 698 N N . GLY A 1 94 ? 10.956 -7.272 -4.632 1.00 63.19 94 GLY A N 1
ATOM 699 C CA . GLY A 1 94 ? 10.177 -6.390 -5.501 1.00 63.19 94 GLY A CA 1
ATOM 700 C C . GLY A 1 94 ? 8.726 -6.856 -5.649 1.00 63.19 94 GLY A C 1
ATOM 701 O O . GLY A 1 94 ? 7.807 -6.062 -5.453 1.00 63.19 94 GLY A O 1
ATOM 702 N N . LEU A 1 95 ? 8.508 -8.151 -5.891 1.00 65.62 95 LEU A N 1
ATOM 703 C CA . LEU A 1 95 ? 7.191 -8.771 -6.058 1.00 65.62 95 LEU A CA 1
ATOM 704 C C . LEU A 1 95 ? 6.323 -8.631 -4.801 1.00 65.62 95 LEU A C 1
ATOM 706 O O . LEU A 1 95 ? 5.143 -8.311 -4.893 1.00 65.62 95 LEU A O 1
ATOM 710 N N . LEU A 1 96 ? 6.910 -8.790 -3.617 1.00 67.62 96 LEU A N 1
ATOM 711 C CA . LEU A 1 96 ? 6.208 -8.592 -2.351 1.00 67.62 96 LEU A CA 1
ATOM 712 C C . LEU A 1 96 ? 5.762 -7.132 -2.165 1.00 67.62 96 LEU A C 1
ATOM 714 O O . LEU A 1 96 ? 4.651 -6.871 -1.708 1.00 67.62 96 LEU A O 1
ATOM 718 N N . THR A 1 97 ? 6.605 -6.179 -2.571 1.00 68.56 97 THR A N 1
ATOM 719 C CA . THR A 1 97 ? 6.271 -4.742 -2.588 1.00 68.56 97 THR A CA 1
ATOM 720 C C . THR A 1 97 ? 5.104 -4.474 -3.535 1.00 68.56 97 THR A C 1
ATOM 722 O O . THR A 1 97 ? 4.125 -3.834 -3.172 1.00 68.56 97 THR A O 1
ATOM 725 N N . ILE A 1 98 ? 5.196 -5.026 -4.742 1.00 68.62 98 ILE A N 1
ATOM 726 C CA . ILE A 1 98 ? 4.194 -4.984 -5.808 1.00 68.62 98 ILE A CA 1
ATOM 727 C C . ILE A 1 98 ? 2.843 -5.508 -5.291 1.00 68.62 98 ILE A C 1
ATOM 729 O O . ILE A 1 98 ? 1.832 -4.811 -5.386 1.00 68.62 98 ILE A O 1
ATOM 733 N N . VAL A 1 99 ? 2.825 -6.681 -4.654 1.00 69.50 99 VAL A N 1
ATOM 734 C CA . VAL A 1 99 ? 1.613 -7.276 -4.072 1.00 69.50 99 VAL A CA 1
ATOM 735 C C . VAL A 1 99 ? 1.071 -6.430 -2.920 1.00 69.50 99 VAL A C 1
ATOM 737 O O . VAL A 1 99 ? -0.130 -6.169 -2.879 1.00 69.50 99 VAL A O 1
ATOM 740 N N . ALA A 1 100 ? 1.929 -5.936 -2.024 1.00 75.12 100 ALA A N 1
ATOM 741 C CA . ALA A 1 100 ? 1.519 -5.073 -0.917 1.00 75.12 100 ALA A CA 1
ATOM 742 C C . ALA A 1 100 ? 0.843 -3.779 -1.403 1.00 75.12 100 ALA A C 1
ATOM 744 O O . ALA A 1 100 ? -0.191 -3.380 -0.867 1.00 75.12 100 ALA A O 1
ATOM 745 N N . ILE A 1 101 ? 1.367 -3.155 -2.460 1.00 70.94 101 ILE A N 1
ATOM 746 C CA . ILE A 1 101 ? 0.768 -1.954 -3.057 1.00 70.94 101 ILE A CA 1
ATOM 747 C C . ILE A 1 101 ? -0.526 -2.312 -3.809 1.00 70.94 101 ILE A C 1
ATOM 749 O O . ILE A 1 101 ? -1.506 -1.571 -3.746 1.00 70.94 101 ILE A O 1
ATOM 753 N N . GLY A 1 102 ? -0.593 -3.484 -4.450 1.00 69.25 102 GLY A N 1
ATOM 754 C CA . GLY A 1 102 ? -1.825 -3.997 -5.058 1.00 69.25 102 GLY A CA 1
ATOM 755 C C . GLY A 1 102 ? -2.950 -4.200 -4.035 1.00 69.25 102 GLY A C 1
ATOM 756 O O . GLY A 1 102 ? -4.095 -3.818 -4.284 1.00 69.25 102 GLY A O 1
ATOM 757 N N . VAL A 1 103 ? -2.618 -4.727 -2.854 1.00 74.38 103 VAL A N 1
ATOM 758 C CA . VAL A 1 103 ? -3.541 -4.834 -1.715 1.00 74.38 103 VAL A CA 1
ATOM 759 C C . VAL A 1 103 ? -4.006 -3.451 -1.265 1.00 74.38 103 VAL A C 1
ATOM 761 O O . VAL A 1 103 ? -5.207 -3.237 -1.105 1.00 74.38 103 VAL A O 1
ATOM 764 N N . LEU A 1 104 ? -3.080 -2.501 -1.115 1.00 74.62 104 LEU A N 1
ATOM 765 C CA . LEU A 1 104 ? -3.396 -1.129 -0.717 1.00 74.62 104 LEU A CA 1
ATOM 766 C C . LEU A 1 104 ? -4.365 -0.452 -1.675 1.00 74.62 10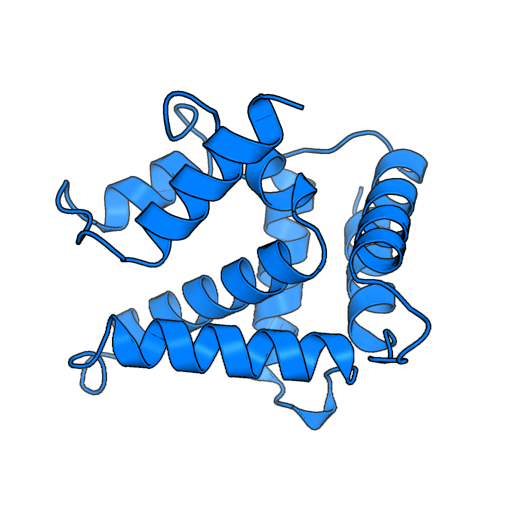4 LEU A C 1
ATOM 768 O O . LEU A 1 104 ? -5.364 0.096 -1.235 1.00 74.62 104 LEU A O 1
ATOM 772 N N . VAL A 1 105 ? -4.146 -0.562 -2.979 1.00 69.75 105 VAL A N 1
ATOM 773 C CA . VAL A 1 105 ? -5.070 -0.023 -3.983 1.00 69.75 105 VAL A CA 1
ATOM 774 C C . VAL A 1 105 ? -6.481 -0.568 -3.841 1.00 69.75 105 VAL A C 1
ATOM 776 O O . VAL A 1 105 ? -7.459 0.164 -3.983 1.00 69.75 105 VAL A O 1
ATOM 779 N N . LEU A 1 106 ? -6.595 -1.881 -3.650 1.00 70.19 106 LEU A N 1
ATOM 780 C CA . LEU A 1 106 ? -7.889 -2.549 -3.669 1.00 70.19 106 LEU A CA 1
ATOM 781 C C . LEU A 1 106 ? -8.725 -2.217 -2.431 1.00 70.19 106 LEU A C 1
ATOM 783 O O . LEU A 1 106 ? -9.951 -2.345 -2.496 1.00 70.19 106 LEU A O 1
ATOM 787 N N . LEU A 1 107 ? -8.070 -1.830 -1.334 1.00 72.44 107 LEU A N 1
ATOM 788 C CA . LEU A 1 107 ? -8.689 -1.629 -0.025 1.00 72.44 107 LEU A CA 1
ATOM 789 C C . LEU A 1 107 ? -8.696 -0.162 0.430 1.00 72.44 107 LEU A C 1
ATOM 791 O O . LEU A 1 107 ? -9.588 0.221 1.175 1.00 72.44 107 LEU A O 1
ATOM 795 N N . ALA A 1 108 ? -7.730 0.644 -0.005 1.00 74.12 108 ALA A N 1
ATOM 796 C CA . ALA A 1 108 ? -7.497 2.020 0.430 1.00 74.12 108 ALA A CA 1
ATOM 797 C C . ALA A 1 108 ? -6.814 2.851 -0.686 1.00 74.12 108 ALA A C 1
ATOM 799 O O . ALA A 1 108 ? -5.630 3.183 -0.582 1.00 74.12 108 ALA A O 1
ATOM 800 N N . PRO A 1 109 ? -7.536 3.207 -1.767 1.00 70.62 109 PRO A N 1
ATOM 801 C CA . PRO A 1 109 ? -6.966 3.906 -2.925 1.00 70.62 109 PRO A CA 1
ATOM 802 C C . PRO A 1 109 ? -6.326 5.265 -2.587 1.00 70.62 109 PRO A C 1
ATOM 804 O O . PRO A 1 109 ? -5.360 5.638 -3.243 1.00 70.62 109 PRO A O 1
ATOM 807 N N . MET A 1 110 ? -6.775 5.941 -1.520 1.00 74.19 110 MET A N 1
ATOM 808 C CA . MET A 1 110 ? -6.197 7.192 -0.985 1.00 74.19 110 MET A CA 1
ATOM 809 C C . MET A 1 110 ? -4.688 7.084 -0.686 1.00 74.19 110 MET A C 1
ATOM 811 O O . MET A 1 110 ? -3.941 8.054 -0.787 1.00 74.19 110 MET A O 1
ATOM 815 N N . VAL A 1 111 ? -4.208 5.879 -0.360 1.00 74.44 111 VAL A N 1
ATOM 816 C CA . VAL A 1 111 ? -2.791 5.617 -0.057 1.00 74.44 111 VAL A CA 1
ATOM 817 C C . VAL A 1 111 ? -1.901 5.855 -1.282 1.00 74.44 111 VAL A C 1
ATOM 819 O O . VAL A 1 111 ? -0.733 6.200 -1.137 1.00 74.44 111 VAL A O 1
ATOM 822 N N . VAL A 1 112 ? -2.439 5.692 -2.492 1.00 74.56 112 VAL A N 1
ATOM 823 C CA . VAL A 1 112 ? -1.696 5.824 -3.754 1.00 74.56 112 VAL A CA 1
ATOM 824 C C . VAL A 1 112 ? -1.243 7.266 -3.972 1.00 74.56 112 VAL A C 1
ATOM 826 O O . VAL A 1 112 ? -0.078 7.502 -4.285 1.00 74.56 112 VAL A O 1
ATOM 829 N N . GLU A 1 113 ? -2.125 8.231 -3.726 1.00 76.25 113 GLU A N 1
ATOM 830 C CA . GLU A 1 113 ?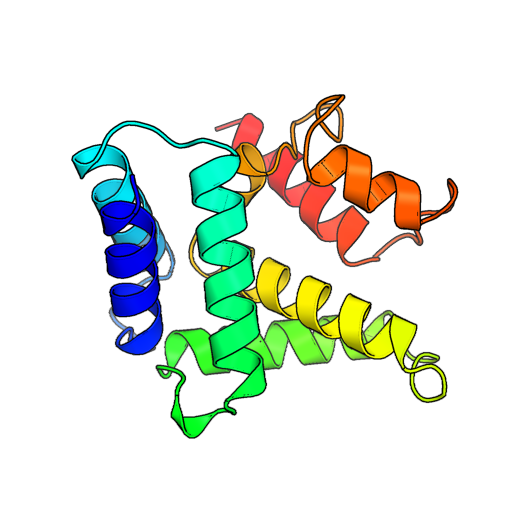 -1.790 9.655 -3.802 1.00 76.25 113 GLU A CA 1
ATOM 831 C C . GLU A 1 113 ? -0.769 10.040 -2.728 1.00 76.25 113 GLU A C 1
ATOM 833 O O . GLU A 1 113 ? 0.208 10.728 -3.019 1.00 76.25 113 GLU A O 1
ATOM 838 N N . ALA A 1 114 ? -0.931 9.518 -1.506 1.00 80.31 114 ALA A N 1
ATOM 839 C CA . ALA A 1 114 ? 0.000 9.754 -0.403 1.00 80.31 114 ALA A CA 1
ATOM 840 C C . ALA A 1 114 ? 1.407 9.169 -0.646 1.00 80.31 114 ALA A C 1
ATOM 842 O O . ALA A 1 114 ? 2.381 9.686 -0.104 1.00 80.31 114 ALA A O 1
ATOM 843 N N . LEU A 1 115 ? 1.522 8.114 -1.464 1.00 79.62 115 LEU A N 1
ATOM 844 C CA . LEU A 1 115 ? 2.799 7.560 -1.940 1.00 79.62 115 LEU A CA 1
ATOM 845 C C . LEU A 1 115 ? 3.406 8.359 -3.107 1.00 79.62 115 LEU A C 1
ATOM 847 O O . LEU A 1 115 ? 4.497 8.032 -3.570 1.00 79.62 115 LEU A O 1
ATOM 851 N N . GLY A 1 116 ? 2.710 9.390 -3.590 1.00 79.88 116 GLY A N 1
ATOM 852 C CA . GLY A 1 116 ? 3.193 10.292 -4.627 1.00 79.88 116 GLY A CA 1
ATOM 853 C C . GLY A 1 116 ? 2.795 9.913 -6.050 1.00 79.88 116 GLY A C 1
ATOM 854 O O . GLY A 1 116 ? 3.411 10.397 -6.992 1.00 79.88 116 GLY A O 1
ATOM 855 N N . PHE A 1 117 ? 1.781 9.071 -6.253 1.00 81.12 117 PHE A N 1
ATOM 856 C CA . PHE A 1 117 ? 1.221 8.840 -7.588 1.00 81.12 117 PHE A CA 1
ATOM 857 C C . PHE A 1 117 ? 0.175 9.914 -7.920 1.00 81.12 117 PHE A C 1
ATOM 859 O O . PHE A 1 117 ? -0.968 9.816 -7.478 1.00 81.12 117 PHE A O 1
ATOM 866 N N . ALA A 1 118 ? 0.552 10.918 -8.714 1.00 78.56 118 ALA A N 1
ATOM 867 C CA . ALA A 1 118 ? -0.331 12.011 -9.127 1.00 78.56 118 ALA A CA 1
ATOM 868 C C . ALA A 1 118 ? -0.789 11.888 -10.595 1.00 78.56 118 ALA A C 1
ATOM 870 O O . ALA A 1 118 ? -0.350 11.006 -11.337 1.00 78.56 118 ALA A O 1
ATOM 871 N N . GLU A 1 119 ? -1.663 12.804 -11.035 1.00 74.25 119 GLU A N 1
ATOM 872 C CA . GLU A 1 119 ? -2.214 12.820 -12.401 1.00 74.25 119 GLU A CA 1
ATOM 873 C C . GLU A 1 119 ? -1.138 12.922 -13.492 1.00 74.25 119 GLU A C 1
ATOM 875 O O . GLU A 1 119 ? -1.248 12.312 -14.552 1.00 74.25 119 GLU A O 1
ATOM 880 N N . LEU A 1 120 ? -0.069 13.674 -13.240 1.00 78.81 120 LEU A N 1
ATOM 881 C CA . LEU A 1 120 ? 0.997 13.882 -14.223 1.00 78.81 120 LEU A CA 1
ATOM 882 C C . LEU A 1 120 ? 2.110 12.827 -14.138 1.00 78.81 120 LEU A C 1
ATOM 884 O O . LEU A 1 120 ? 3.083 12.911 -14.883 1.00 78.81 120 LEU A O 1
ATOM 888 N N . GLY A 1 121 ? 1.953 11.826 -13.269 1.00 73.00 121 GLY A N 1
ATOM 889 C CA . GLY A 1 121 ? 2.975 10.836 -12.952 1.00 73.00 121 GLY A CA 1
ATOM 890 C C . GLY A 1 121 ? 3.464 10.953 -11.506 1.00 73.00 121 GLY A C 1
ATOM 891 O O . GLY A 1 121 ? 2.813 11.597 -10.677 1.00 73.00 121 GLY A O 1
ATOM 892 N N . PRO A 1 122 ? 4.582 10.292 -11.174 1.00 82.75 122 PRO A N 1
ATOM 893 C CA . PRO A 1 122 ? 5.158 10.345 -9.838 1.00 82.75 122 PRO A CA 1
ATOM 894 C C . PRO A 1 122 ? 5.556 11.762 -9.430 1.00 82.75 122 PRO A C 1
ATOM 896 O O . PRO A 1 122 ? 6.173 12.497 -10.199 1.00 82.75 122 PRO A O 1
ATOM 899 N N . ILE A 1 123 ? 5.237 12.135 -8.194 1.00 84.88 123 ILE A N 1
ATOM 900 C CA . ILE A 1 123 ? 5.704 13.378 -7.587 1.00 84.88 123 ILE A CA 1
ATOM 901 C C . ILE A 1 123 ? 7.208 13.245 -7.338 1.00 84.88 123 ILE A C 1
ATOM 903 O O . ILE A 1 123 ? 7.659 12.268 -6.739 1.00 84.88 123 ILE A O 1
ATOM 907 N N . GLU A 1 124 ? 7.995 14.220 -7.786 1.00 81.50 124 GLU A N 1
ATOM 908 C CA . GLU A 1 124 ? 9.444 14.224 -7.577 1.00 81.50 124 GLU A CA 1
ATOM 909 C C . GLU A 1 124 ? 9.794 14.101 -6.084 1.00 81.50 124 GLU A C 1
ATOM 911 O O . GLU A 1 124 ? 9.183 14.744 -5.230 1.00 81.50 124 GLU A O 1
ATOM 916 N N . GLY A 1 125 ? 10.773 13.249 -5.768 1.00 78.62 125 GLY A N 1
ATOM 917 C CA . GLY A 1 125 ? 11.219 13.011 -4.393 1.00 78.62 125 GLY A CA 1
ATOM 918 C C . GLY A 1 125 ? 10.301 12.120 -3.550 1.00 78.62 125 GLY A C 1
ATOM 919 O O . GLY A 1 125 ? 10.639 11.876 -2.398 1.00 78.62 125 GLY A O 1
ATOM 920 N N . SER A 1 126 ? 9.194 11.618 -4.108 1.00 83.25 126 SER A N 1
ATOM 921 C CA . SER A 1 126 ? 8.291 10.684 -3.422 1.00 83.25 126 SER A CA 1
ATOM 922 C C . SER A 1 126 ? 8.701 9.217 -3.577 1.00 83.25 126 SER A C 1
ATOM 924 O O . SER A 1 126 ? 9.457 8.853 -4.487 1.00 83.25 126 SER A O 1
ATOM 926 N N . PHE A 1 127 ? 8.106 8.343 -2.762 1.00 81.12 127 PHE A N 1
ATOM 927 C CA . PHE A 1 127 ? 8.164 6.891 -2.936 1.00 81.12 127 PHE A CA 1
ATOM 928 C C . PHE A 1 127 ? 7.862 6.451 -4.377 1.00 81.12 127 PHE A C 1
ATOM 930 O O . PHE A 1 127 ? 8.565 5.595 -4.916 1.00 81.12 127 PHE A O 1
ATOM 937 N N . ALA A 1 128 ? 6.851 7.033 -5.031 1.00 80.12 128 ALA A N 1
ATOM 938 C CA . ALA A 1 128 ? 6.517 6.705 -6.415 1.00 80.12 128 ALA A CA 1
ATOM 939 C C . ALA A 1 128 ? 7.677 7.013 -7.380 1.00 80.12 128 ALA A C 1
ATOM 941 O O . ALA A 1 128 ? 7.955 6.202 -8.263 1.00 80.12 128 ALA A O 1
ATOM 942 N N . ALA A 1 129 ? 8.387 8.131 -7.189 1.00 80.94 129 ALA A N 1
ATOM 943 C CA . ALA A 1 129 ? 9.543 8.506 -8.009 1.00 80.94 129 ALA A CA 1
ATOM 944 C C . ALA A 1 129 ? 10.767 7.624 -7.717 1.00 80.94 129 ALA A C 1
ATOM 946 O O . ALA A 1 129 ? 11.462 7.184 -8.636 1.00 80.94 129 ALA A O 1
ATOM 947 N N . TRP A 1 130 ? 11.008 7.293 -6.444 1.00 81.88 130 TRP A N 1
ATOM 948 C CA . TRP A 1 130 ? 12.019 6.299 -6.079 1.00 81.88 130 TRP A CA 1
ATOM 949 C C . TRP A 1 130 ? 11.718 4.949 -6.735 1.00 81.88 130 TRP A C 1
ATOM 951 O O . TRP A 1 130 ? 12.603 4.325 -7.323 1.00 81.88 130 TRP A O 1
ATOM 961 N N . TRP A 1 131 ? 10.465 4.507 -6.693 1.00 74.56 131 TRP A N 1
ATOM 962 C CA . TRP A 1 131 ? 10.086 3.221 -7.249 1.00 74.56 131 TRP A CA 1
ATOM 963 C C . TRP A 1 131 ? 10.166 3.211 -8.777 1.00 74.56 131 TRP A C 1
ATOM 965 O O . TRP A 1 131 ? 10.665 2.241 -9.343 1.00 74.56 131 TRP A O 1
ATOM 975 N N . GLU A 1 132 ? 9.781 4.297 -9.449 1.00 75.62 132 GLU A N 1
ATOM 976 C CA . GLU A 1 132 ? 10.006 4.475 -10.888 1.00 75.62 132 GLU A CA 1
ATOM 977 C C . GLU A 1 132 ? 11.483 4.302 -11.256 1.00 75.62 132 GLU A C 1
ATOM 979 O O . GLU A 1 132 ? 11.806 3.615 -12.226 1.00 75.62 132 GLU A O 1
ATOM 984 N N . SER A 1 133 ? 12.395 4.846 -10.442 1.00 75.62 133 SER A N 1
ATOM 985 C CA . SER A 1 133 ? 13.835 4.734 -10.696 1.00 75.62 133 SER A CA 1
ATOM 986 C C . SER A 1 133 ? 14.333 3.280 -10.724 1.00 75.62 133 SER A C 1
ATOM 988 O O . SER A 1 133 ? 15.279 2.965 -11.448 1.00 75.62 133 SER A O 1
ATOM 990 N N . THR A 1 134 ? 13.654 2.361 -10.022 1.00 69.25 134 THR A N 1
ATOM 991 C CA . THR A 1 134 ? 13.987 0.923 -10.036 1.00 69.25 134 THR A CA 1
ATOM 992 C C . THR A 1 134 ? 13.699 0.249 -11.379 1.00 69.25 134 THR A C 1
ATOM 994 O O . THR A 1 134 ? 14.290 -0.784 -11.682 1.00 69.25 134 THR A O 1
ATOM 997 N N . TYR A 1 135 ? 12.851 0.854 -12.217 1.00 62.72 135 TYR A N 1
ATOM 998 C CA . TYR A 1 135 ? 12.568 0.390 -13.576 1.00 62.72 135 TYR A CA 1
ATOM 999 C C . TYR A 1 135 ? 13.606 0.877 -14.601 1.00 62.72 135 TYR A C 1
ATOM 1001 O O . TYR A 1 135 ? 13.465 0.591 -15.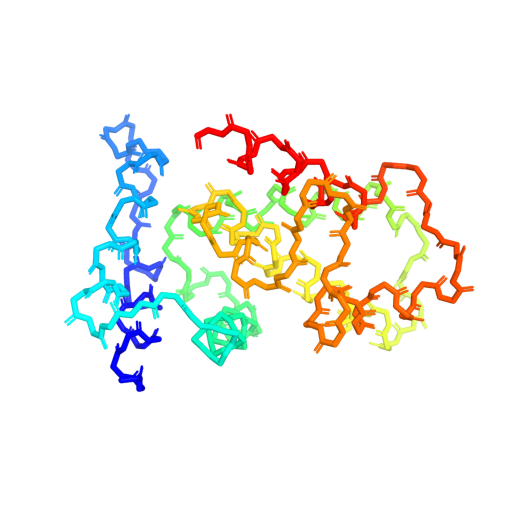788 1.00 62.72 135 TYR A O 1
ATOM 1009 N N . ALA A 1 136 ? 14.645 1.612 -14.173 1.00 63.81 136 ALA A N 1
ATOM 1010 C CA . ALA A 1 136 ? 15.751 2.088 -15.013 1.00 63.81 136 ALA A CA 1
ATOM 1011 C C . ALA A 1 136 ? 15.300 2.788 -16.318 1.00 63.81 136 ALA A C 1
ATOM 1013 O O . ALA A 1 136 ? 15.971 2.712 -17.347 1.00 63.81 136 ALA A O 1
ATOM 1014 N N . GLY A 1 137 ? 14.143 3.459 -16.282 1.00 59.34 137 GLY A N 1
ATOM 1015 C CA . GLY A 1 137 ? 13.556 4.157 -17.429 1.00 59.34 137 GLY A CA 1
ATOM 1016 C C . GLY A 1 137 ? 12.708 3.293 -18.374 1.00 59.34 137 GLY A C 1
ATOM 1017 O O . GLY A 1 137 ? 12.196 3.818 -19.361 1.00 59.34 137 GLY A O 1
ATOM 1018 N N . TYR A 1 138 ? 12.510 2.001 -18.091 1.00 57.56 138 TYR A N 1
ATOM 1019 C CA . TYR A 1 138 ? 11.607 1.132 -18.849 1.00 57.56 138 TYR A CA 1
ATOM 1020 C C . TYR A 1 138 ? 10.477 0.593 -17.970 1.00 57.56 138 TYR A C 1
ATOM 1022 O O . TYR A 1 138 ? 10.630 -0.404 -17.269 1.00 57.56 138 TYR A O 1
ATOM 1030 N N . ILE A 1 139 ? 9.307 1.229 -18.052 1.00 61.06 139 ILE A N 1
ATOM 1031 C CA . ILE A 1 139 ? 8.075 0.740 -17.429 1.00 61.06 139 ILE A CA 1
ATOM 1032 C C . ILE A 1 139 ? 7.313 -0.094 -18.472 1.00 61.06 139 ILE A C 1
ATOM 1034 O O . ILE A 1 139 ? 6.767 0.473 -19.425 1.00 61.06 139 ILE A O 1
ATOM 1038 N N . PRO A 1 140 ? 7.220 -1.429 -18.320 1.00 57.94 140 PRO A N 1
ATOM 1039 C CA . PRO A 1 140 ? 6.451 -2.253 -19.242 1.00 57.94 140 PRO A CA 1
ATOM 1040 C C . PRO A 1 140 ? 4.980 -1.827 -19.251 1.00 57.94 140 PRO A C 1
ATOM 1042 O O . PRO A 1 140 ? 4.370 -1.610 -18.198 1.00 57.94 140 PRO A O 1
ATOM 1045 N N . ARG A 1 141 ? 4.371 -1.742 -20.438 1.00 54.38 141 ARG A N 1
ATOM 1046 C CA . ARG A 1 141 ? 2.936 -1.456 -20.567 1.00 54.38 141 ARG A CA 1
ATOM 1047 C C . ARG A 1 141 ? 2.133 -2.577 -19.909 1.00 54.38 141 ARG A C 1
ATOM 1049 O O . ARG A 1 141 ? 2.303 -3.740 -20.250 1.00 54.38 141 ARG A O 1
ATOM 1056 N N . GLY A 1 142 ? 1.237 -2.212 -18.996 1.00 54.28 142 GLY A N 1
ATOM 1057 C CA . GLY A 1 142 ? 0.478 -3.190 -18.209 1.00 54.28 142 GLY A CA 1
ATOM 1058 C C . GLY A 1 142 ? 1.219 -3.694 -16.970 1.00 54.28 142 GLY A C 1
ATOM 1059 O O . GLY A 1 142 ? 0.670 -4.525 -16.255 1.00 54.28 142 GLY A O 1
ATOM 1060 N N . SER A 1 143 ? 2.414 -3.163 -16.681 1.00 57.84 143 SER A N 1
ATOM 1061 C CA . SER A 1 143 ? 3.081 -3.381 -15.400 1.00 57.84 143 SER A CA 1
ATOM 1062 C C . SER A 1 143 ? 2.239 -2.880 -14.231 1.00 57.84 143 SER A C 1
ATOM 1064 O O . SER A 1 143 ? 1.359 -2.023 -14.383 1.00 57.84 143 SER A O 1
ATOM 1066 N N . LEU A 1 144 ? 2.555 -3.379 -13.034 1.00 61.00 144 LEU A N 1
ATOM 1067 C CA . LEU A 1 144 ? 1.890 -2.911 -11.827 1.00 61.00 144 LEU A CA 1
ATOM 1068 C C . LEU A 1 144 ? 2.121 -1.407 -11.608 1.00 61.00 144 LEU A C 1
ATOM 1070 O O . LEU A 1 144 ? 1.179 -0.702 -11.269 1.00 61.00 144 LEU A O 1
ATOM 1074 N N . PHE A 1 145 ? 3.308 -0.886 -11.941 1.00 65.50 145 PHE A N 1
ATOM 1075 C CA . PHE A 1 145 ? 3.575 0.555 -11.939 1.00 65.50 145 PHE A CA 1
ATOM 1076 C C . PHE A 1 145 ? 2.635 1.332 -12.877 1.00 65.50 145 PHE A C 1
ATOM 1078 O O . PHE A 1 145 ? 1.998 2.291 -12.448 1.00 65.50 145 PHE A O 1
ATOM 1085 N N . SER A 1 146 ? 2.444 0.884 -14.127 1.00 64.19 146 SER A N 1
ATOM 1086 C CA . SER A 1 146 ? 1.465 1.501 -15.043 1.00 64.19 146 SER A CA 1
ATOM 1087 C C . SER A 1 146 ? 0.024 1.423 -14.520 1.00 64.19 146 SER A C 1
ATOM 1089 O O . SER A 1 146 ? -0.794 2.302 -14.798 1.00 64.19 146 SER A O 1
ATOM 1091 N N . PHE A 1 147 ? -0.317 0.363 -13.783 1.00 65.38 147 PHE A N 1
ATOM 1092 C CA . PHE A 1 147 ? -1.612 0.243 -13.120 1.00 65.38 147 PHE A CA 1
ATOM 1093 C C . PHE A 1 147 ? -1.767 1.271 -11.987 1.00 65.38 147 PHE A C 1
ATOM 1095 O O . PHE A 1 147 ? -2.801 1.938 -11.948 1.00 65.38 147 PHE A O 1
ATOM 1102 N N . PHE A 1 148 ? -0.744 1.471 -11.147 1.00 65.50 148 PHE A N 1
ATOM 1103 C CA . PHE A 1 148 ? -0.741 2.488 -10.085 1.00 65.50 148 PHE A CA 1
ATOM 1104 C C . PHE A 1 148 ? -0.756 3.913 -10.626 1.00 65.50 148 PHE A C 1
ATOM 1106 O O . PHE A 1 148 ? -1.563 4.717 -10.170 1.00 65.50 148 PHE A O 1
ATOM 1113 N N . GLN A 1 149 ? 0.035 4.203 -11.660 1.00 67.00 149 GLN A N 1
ATOM 1114 C CA . GLN A 1 149 ? 0.009 5.496 -12.342 1.00 67.00 149 GLN A CA 1
ATOM 1115 C C . GLN A 1 149 ? -1.399 5.812 -12.859 1.00 67.00 149 GLN A C 1
ATOM 1117 O O . GLN A 1 149 ? -1.912 6.908 -12.666 1.00 67.00 149 GLN A O 1
ATOM 1122 N N . ARG A 1 150 ? -2.080 4.832 -13.464 1.00 68.81 150 ARG A N 1
ATOM 1123 C CA . ARG A 1 150 ? -3.469 5.002 -13.909 1.00 68.81 150 ARG A CA 1
ATOM 1124 C C . ARG A 1 150 ? -4.444 5.234 -12.761 1.00 68.81 150 ARG A C 1
ATOM 1126 O O . ARG A 1 150 ? -5.406 5.965 -12.954 1.00 68.81 150 ARG A O 1
ATOM 1133 N N . LEU A 1 151 ? -4.227 4.629 -11.600 1.00 64.94 151 LEU A N 1
ATOM 1134 C CA . LEU A 1 151 ? -5.064 4.889 -10.433 1.00 64.94 151 LEU A CA 1
ATOM 1135 C C . LEU A 1 151 ? -4.843 6.294 -9.888 1.00 64.94 151 LEU A C 1
ATOM 1137 O O . LEU A 1 151 ? -5.830 7.001 -9.731 1.00 64.94 151 LEU A O 1
ATOM 1141 N N . GLY A 1 152 ? -3.593 6.731 -9.716 1.00 63.59 152 GLY A N 1
ATOM 1142 C CA . GLY A 1 152 ? -3.289 8.123 -9.364 1.00 63.59 152 GLY A CA 1
ATOM 1143 C C . GLY A 1 152 ? -3.953 9.115 -10.327 1.00 63.59 152 GLY A C 1
ATOM 1144 O O . GLY A 1 152 ? -4.588 10.066 -9.895 1.00 63.59 152 GLY A O 1
ATOM 1145 N N . MET A 1 153 ? -3.937 8.828 -11.635 1.00 68.38 153 MET A N 1
ATOM 1146 C CA . MET A 1 153 ? -4.630 9.636 -12.653 1.00 68.38 153 MET A CA 1
ATOM 1147 C C . MET A 1 153 ? -6.162 9.649 -12.554 1.00 68.38 153 MET A C 1
ATOM 1149 O O . MET A 1 153 ? -6.789 10.621 -12.970 1.00 68.38 153 MET A 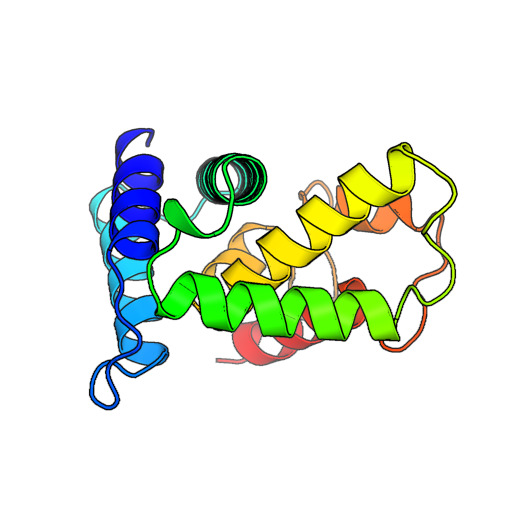O 1
ATOM 1153 N N . VAL A 1 154 ? -6.783 8.566 -12.085 1.00 62.50 154 VAL A N 1
ATOM 1154 C CA . VAL A 1 154 ? -8.248 8.467 -11.971 1.00 62.50 154 VAL A CA 1
ATOM 1155 C C . VAL A 1 154 ? -8.747 9.150 -10.701 1.00 62.50 154 VAL A C 1
ATOM 1157 O O . VAL A 1 154 ? -9.782 9.808 -10.752 1.00 62.50 154 VAL A O 1
ATOM 1160 N N . TRP A 1 155 ? -8.026 9.005 -9.589 1.00 55.56 155 TRP A N 1
ATOM 1161 C CA . TRP A 1 155 ? -8.440 9.528 -8.285 1.00 55.56 155 TRP A CA 1
ATOM 1162 C C . TRP A 1 155 ? -8.048 10.996 -8.073 1.00 55.56 155 TRP A C 1
ATOM 1164 O O . TRP A 1 155 ? -8.869 11.742 -7.558 1.00 55.56 155 TRP A O 1
ATOM 1174 N N . ALA A 1 156 ? -6.934 11.468 -8.650 1.00 52.94 156 ALA A N 1
ATOM 1175 C CA . ALA A 1 156 ? -6.585 12.895 -8.646 1.00 52.94 156 ALA A CA 1
ATOM 1176 C C . ALA A 1 156 ? -7.587 13.791 -9.412 1.00 52.94 156 ALA A C 1
ATOM 1178 O O . ALA A 1 156 ? -7.528 15.014 -9.314 1.00 52.94 156 ALA A O 1
ATOM 1179 N N . LYS A 1 157 ? -8.499 13.192 -10.194 1.00 44.00 157 LYS A N 1
ATOM 1180 C CA . LYS A 1 157 ? -9.593 13.882 -10.900 1.00 44.00 157 LYS A CA 1
ATOM 1181 C C . LYS A 1 157 ? -10.905 13.968 -10.110 1.00 44.00 157 LYS A C 1
ATOM 1183 O O . LYS A 1 157 ? -11.860 14.531 -10.651 1.00 44.00 157 LYS A O 1
ATOM 1188 N N . ALA A 1 158 ? -10.981 13.377 -8.918 1.00 37.88 158 ALA A N 1
ATOM 1189 C CA . ALA A 1 158 ? -12.196 13.314 -8.102 1.00 37.88 158 ALA A CA 1
ATOM 1190 C C . ALA A 1 158 ? -12.297 14.469 -7.097 1.00 37.88 158 ALA A C 1
ATOM 1192 O O . ALA A 1 158 ? -11.256 14.875 -6.538 1.00 37.88 158 ALA A O 1
#

Organism: NCBI:txid196109